Protein AF-0000000079574319 (afdb_homodimer)

Solvent-accessible surface area (backbone atoms only — not comparable to full-atom values): 7625 Å² total; per-residue (Å²): 137,53,72,27,54,51,52,46,50,54,44,52,72,71,69,41,51,69,70,55,44,20,63,74,59,55,40,57,63,65,56,54,50,29,25,51,69,57,80,36,84,73,52,68,37,56,50,52,40,51,51,47,52,51,51,52,50,53,51,52,51,51,52,57,55,64,70,98,135,54,71,29,53,51,52,46,51,56,43,52,74,71,71,41,52,70,69,53,46,20,64,73,60,54,39,57,63,63,57,54,50,28,25,51,70,57,81,36,83,71,53,67,38,58,51,52,40,50,52,49,53,51,51,53,50,52,51,53,52,51,52,56,55,64,70,98

InterPro domains:
  IPR001387 Cro/C1-type, helix-turn-helix domain [PF01381] (7-45)
  IPR001387 Cro/C1-type, helix-turn-helix domain [PS50943] (7-44)
  IPR001387 Cro/C1-type, helix-turn-helix domain [SM00530] (6-59)
  IPR001387 Cro/C1-type, helix-turn-helix domain [cd00093] (5-51)
  IPR010982 Lambda repressor-like, DNA-binding domain superfamily [G3DSA:1.10.260.40] (1-62)
  IPR010982 Lambda repressor-like, DNA-binding domain superfamily [SSF47413] (5-55)

Organism: NCBI:txid592978

Secondary structure (DSSP, 8-state):
--HHHHHHHHHHHTT--HHHHHHHHT--HHHHHHHHHTSSPPPHHHHHHHHHHHHHHHHHHHHHHHT-/--HHHHHHHHHHHTT--HHHHHHHHT--HHHHHHHHHTSSPPPHHHHHHHHHHHHHHHHHHHHHHHT-

pLDDT: mean 91.97, std 10.01, range [47.62, 98.06]

Sequence (136 aa):
MEMRDKIKELRENTGMNRKEFCEYFGIPYRTVTEWERGTRKMPDYVFRLLAYRIKMENFAEKEEVDEEMEMRDKIKELRENTGMNRKEFCEYFGIPYRTVTEWERGTRKMPDYVFRLLAYRIKMENFAEKEEVDEE

Structure (mmCIF, N/CA/C/O backbone):
data_AF-0000000079574319-model_v1
#
loop_
_entity.id
_entity.type
_entity.pdbx_description
1 polymer 'Helix-turn-helix domain-containing protein'
#
loop_
_atom_site.group_PDB
_atom_site.id
_atom_site.type_symbol
_atom_site.label_atom_id
_atom_site.label_alt_id
_atom_site.label_comp_id
_atom_site.label_asym_id
_atom_site.label_entity_id
_atom_site.label_seq_id
_atom_site.pdbx_PDB_ins_code
_atom_site.Cartn_x
_atom_site.Cartn_y
_atom_site.Cartn_z
_atom_site.occupancy
_atom_site.B_iso_or_equiv
_atom_site.auth_seq_id
_atom_site.auth_comp_id
_atom_site.auth_asym_id
_atom_site.auth_atom_id
_atom_site.pdbx_PDB_model_num
ATOM 1 N N . MET A 1 1 ? -0.435 0.559 21.844 1 75.62 1 MET A N 1
ATOM 2 C CA . MET A 1 1 ? -0.626 1.493 20.75 1 75.62 1 MET A CA 1
ATOM 3 C C . MET A 1 1 ? -1.541 0.896 19.688 1 75.62 1 MET A C 1
ATOM 5 O O . MET A 1 1 ? -1.408 -0.277 19.328 1 75.62 1 MET A O 1
ATOM 9 N N . GLU A 1 2 ? -2.703 1.671 19.312 1 90.56 2 GLU A N 1
ATOM 10 C CA . GLU A 1 2 ? -3.668 1.24 18.312 1 90.56 2 GLU A CA 1
ATOM 11 C C . GLU A 1 2 ? -3.213 1.625 16.906 1 90.56 2 GLU A C 1
ATOM 13 O O . GLU A 1 2 ? -2.268 2.4 16.75 1 90.56 2 GLU A O 1
ATOM 18 N N . MET A 1 3 ? -3.744 0.96 15.898 1 90.75 3 MET A N 1
ATOM 19 C CA . MET A 1 3 ? -3.396 1.229 14.508 1 90.75 3 MET A CA 1
ATOM 20 C C . MET A 1 3 ? -3.488 2.721 14.203 1 90.75 3 MET A C 1
ATOM 22 O O . MET A 1 3 ? -2.66 3.262 13.469 1 90.75 3 MET A O 1
ATOM 26 N N . ARG A 1 4 ? -4.461 3.326 14.781 1 92.44 4 ARG A N 1
ATOM 27 C CA . ARG A 1 4 ? -4.652 4.75 14.539 1 92.44 4 ARG A CA 1
ATOM 28 C C . ARG A 1 4 ? -3.447 5.559 15.016 1 92.44 4 ARG A C 1
ATOM 30 O O . ARG A 1 4 ? -3.08 6.559 14.391 1 92.44 4 ARG A O 1
ATOM 37 N N . ASP A 1 5 ? -2.795 5.086 16.094 1 94.56 5 ASP A N 1
ATOM 38 C CA . ASP A 1 5 ? -1.603 5.758 16.609 1 94.56 5 ASP A CA 1
ATOM 39 C C . ASP A 1 5 ? -0.396 5.492 15.711 1 94.56 5 ASP A C 1
ATOM 41 O O . ASP A 1 5 ? 0.439 6.375 15.508 1 94.56 5 ASP A O 1
ATOM 45 N N . LYS A 1 6 ? -0.375 4.371 15.18 1 94.56 6 LYS A N 1
ATOM 46 C CA . LYS A 1 6 ? 0.752 3.959 14.352 1 94.56 6 LYS A CA 1
ATOM 47 C C . LYS A 1 6 ? 0.812 4.773 13.062 1 94.56 6 LYS A C 1
ATOM 49 O O . LYS A 1 6 ? 1.891 5.188 12.633 1 94.56 6 LYS A O 1
ATOM 54 N N . ILE A 1 7 ? -0.346 4.98 12.492 1 95 7 ILE A N 1
ATOM 55 C CA . ILE A 1 7 ? -0.372 5.738 11.242 1 95 7 ILE A CA 1
ATOM 56 C C . ILE A 1 7 ? 0.025 7.188 11.508 1 95 7 ILE A C 1
ATOM 58 O O . ILE A 1 7 ? 0.723 7.805 10.695 1 95 7 ILE A O 1
ATOM 62 N N . LYS A 1 8 ? -0.476 7.699 12.57 1 95.31 8 LYS A N 1
ATOM 63 C CA . LYS A 1 8 ? -0.106 9.062 12.945 1 95.31 8 LYS A CA 1
ATOM 64 C C . LYS A 1 8 ? 1.402 9.188 13.133 1 95.31 8 LYS A C 1
ATOM 66 O O . LYS A 1 8 ? 2.021 10.125 12.641 1 95.31 8 LYS A O 1
ATOM 71 N N . GLU A 1 9 ? 1.903 8.258 13.82 1 95.69 9 GLU A N 1
ATOM 72 C CA . GLU A 1 9 ? 3.342 8.242 14.062 1 95.69 9 GLU A CA 1
ATOM 73 C C . GLU A 1 9 ? 4.121 8.133 12.75 1 95.69 9 GLU A C 1
ATOM 75 O O . GLU A 1 9 ? 5.133 8.812 12.57 1 95.69 9 GLU A O 1
ATOM 80 N N . LEU A 1 10 ? 3.654 7.328 11.898 1 94.62 10 LEU A N 1
ATOM 81 C CA . LEU A 1 10 ? 4.27 7.145 10.594 1 94.62 10 LEU A CA 1
ATOM 82 C C . LEU A 1 10 ? 4.289 8.453 9.812 1 94.62 10 LEU A C 1
ATOM 84 O O . LEU A 1 10 ? 5.309 8.812 9.211 1 94.62 10 LEU A O 1
ATOM 88 N N . ARG A 1 11 ? 3.135 9.055 9.789 1 95.88 11 ARG A N 1
ATOM 89 C CA . ARG A 1 11 ? 3.039 10.336 9.102 1 95.88 11 ARG A CA 1
ATOM 90 C C . ARG A 1 11 ? 3.973 11.367 9.727 1 95.88 11 ARG A C 1
ATOM 92 O O . ARG A 1 11 ? 4.695 12.07 9.016 1 95.88 11 ARG A O 1
ATOM 99 N N . GLU A 1 12 ? 4.008 11.398 11.055 1 95.19 12 GLU A N 1
ATOM 100 C CA . GLU A 1 12 ? 4.816 12.375 11.766 1 95.19 12 GLU A CA 1
ATOM 101 C C . GLU A 1 12 ? 6.305 12.141 11.531 1 95.19 12 GLU A C 1
ATOM 103 O O . GLU A 1 12 ? 7.09 13.094 11.484 1 95.19 12 GLU A O 1
ATOM 108 N N . ASN A 1 13 ? 6.668 10.938 11.336 1 92.81 13 ASN A N 1
ATOM 109 C CA . ASN A 1 13 ? 8.062 10.586 11.078 1 92.81 13 ASN A CA 1
ATOM 110 C C . ASN A 1 13 ? 8.547 11.156 9.75 1 92.81 13 ASN A C 1
ATOM 112 O O . ASN A 1 13 ? 9.75 11.289 9.531 1 92.81 13 ASN A O 1
ATOM 116 N N . THR A 1 14 ? 7.668 11.469 8.859 1 94.81 14 THR A N 1
ATOM 117 C CA . THR A 1 14 ? 8.031 12.031 7.562 1 94.81 14 THR A CA 1
ATOM 118 C C . THR A 1 14 ? 8.195 13.547 7.652 1 94.81 14 THR A C 1
ATOM 120 O O . THR A 1 14 ? 8.695 14.18 6.723 1 94.81 14 THR A O 1
ATOM 123 N N . GLY A 1 15 ? 7.641 14.094 8.734 1 95.44 15 GLY A N 1
ATOM 124 C CA . GLY A 1 15 ? 7.676 15.531 8.906 1 95.44 15 GLY A CA 1
ATOM 125 C C . GLY A 1 15 ? 6.59 16.25 8.133 1 95.44 15 GLY A C 1
ATOM 126 O O . GLY A 1 15 ? 6.562 17.484 8.094 1 95.44 15 GLY A O 1
ATOM 127 N N . MET A 1 16 ? 5.715 15.617 7.605 1 95.69 16 MET A N 1
ATOM 128 C CA . MET A 1 16 ? 4.648 16.188 6.785 1 95.69 16 MET A CA 1
ATOM 129 C C . MET A 1 16 ? 3.363 16.328 7.594 1 95.69 16 MET A C 1
ATOM 131 O O . MET A 1 16 ? 3.092 15.531 8.492 1 95.69 16 MET A O 1
ATOM 135 N N . ASN A 1 17 ? 2.643 17.359 7.262 1 97.06 17 ASN A N 1
ATOM 136 C CA . ASN A 1 17 ? 1.284 17.422 7.793 1 97.06 17 ASN A CA 1
ATOM 137 C C . ASN A 1 17 ? 0.341 16.5 7.016 1 97.06 17 ASN A C 1
ATOM 139 O O . ASN A 1 17 ? 0.76 15.828 6.07 1 97.06 17 ASN A O 1
ATOM 143 N N . ARG A 1 18 ? -0.872 16.391 7.473 1 97.44 18 ARG A N 1
ATOM 144 C CA . ARG A 1 18 ? -1.807 15.461 6.852 1 97.44 18 ARG A CA 1
ATOM 145 C C . ARG A 1 18 ? -1.982 15.773 5.367 1 97.44 18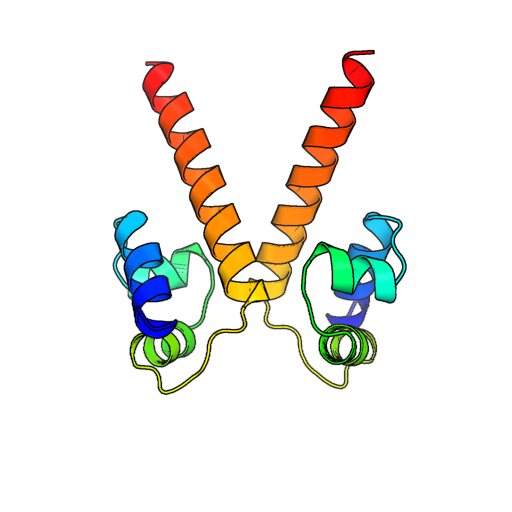 ARG A C 1
ATOM 147 O O . ARG A 1 18 ? -1.938 14.867 4.531 1 97.44 18 ARG A O 1
ATOM 154 N N . LYS A 1 19 ? -2.178 17.062 5.113 1 98 19 LYS A N 1
ATOM 155 C CA . LYS A 1 19 ? -2.377 17.484 3.73 1 98 19 LYS A CA 1
ATOM 156 C C . LYS A 1 19 ? -1.175 17.125 2.865 1 98 19 LYS A C 1
ATOM 158 O O . LYS A 1 19 ? -1.331 16.547 1.786 1 98 19 LYS A O 1
ATOM 163 N N . GLU A 1 20 ?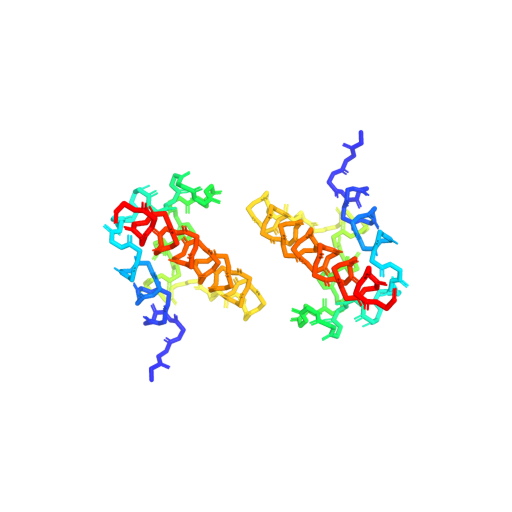 0 17.406 3.334 1 97.81 20 GLU A N 1
ATOM 164 C CA . GLU A 1 20 ? 1.239 17.125 2.619 1 97.81 20 GLU A CA 1
ATOM 165 C C . GLU A 1 20 ? 1.434 15.617 2.445 1 97.81 20 GLU A C 1
ATOM 167 O O . GLU A 1 20 ? 1.834 15.156 1.374 1 97.81 20 GLU A O 1
ATOM 172 N N . PHE A 1 21 ? 1.147 14.914 3.488 1 97.94 21 PHE A N 1
ATOM 173 C CA . PHE A 1 21 ? 1.273 13.461 3.498 1 97.94 21 PHE A CA 1
ATOM 174 C C . PHE A 1 21 ? 0.362 12.828 2.451 1 97.94 21 PHE A C 1
ATOM 176 O O . PHE A 1 21 ? 0.799 11.984 1.667 1 97.94 21 PHE A O 1
ATOM 183 N N . CYS A 1 22 ? -0.89 13.234 2.396 1 98 22 CYS A N 1
ATOM 184 C CA . CYS A 1 22 ? -1.89 12.742 1.458 1 98 22 CYS A CA 1
ATOM 185 C C . CYS A 1 22 ? -1.471 13.016 0.019 1 98 22 CYS A C 1
ATOM 187 O O . CYS A 1 22 ? -1.563 12.141 -0.841 1 98 22 CYS A O 1
ATOM 189 N N . GLU A 1 23 ? -0.942 14.266 -0.158 1 97.56 23 GLU A N 1
ATOM 190 C CA . GLU A 1 23 ? -0.511 14.664 -1.495 1 97.56 23 GLU A CA 1
ATOM 191 C C . GLU A 1 23 ? 0.713 13.867 -1.939 1 97.56 23 GLU A C 1
ATOM 193 O O . GLU A 1 23 ? 0.783 13.414 -3.082 1 97.56 23 GLU A O 1
ATOM 198 N N . TYR A 1 24 ? 1.58 13.625 -1.114 1 95.75 24 TYR A N 1
ATOM 199 C CA . TYR A 1 24 ? 2.84 12.953 -1.426 1 95.75 24 TYR A CA 1
ATOM 200 C C . TYR A 1 24 ? 2.607 11.492 -1.779 1 95.75 24 TYR A C 1
ATOM 202 O O . TYR A 1 24 ? 3.178 10.984 -2.746 1 95.75 24 TYR A O 1
ATOM 210 N N . PHE A 1 25 ? 1.704 10.852 -1.039 1 96.69 25 PHE A N 1
ATOM 211 C CA . PHE A 1 25 ? 1.502 9.422 -1.211 1 96.69 25 PHE A CA 1
ATOM 212 C C . PHE A 1 25 ? 0.277 9.148 -2.076 1 96.69 25 PHE A C 1
ATOM 214 O O . PHE A 1 25 ? -0 7.996 -2.42 1 96.69 25 PHE A O 1
ATOM 221 N N . GLY A 1 26 ? -0.406 10.258 -2.389 1 97.38 26 GLY A N 1
ATOM 222 C CA . GLY A 1 26 ? -1.592 10.102 -3.217 1 97.38 26 GLY A CA 1
ATOM 223 C C . GLY A 1 26 ? -2.74 9.422 -2.496 1 97.38 26 GLY A C 1
ATOM 224 O O . GLY A 1 26 ? -3.504 8.672 -3.105 1 97.38 26 GLY A O 1
ATOM 225 N N . ILE A 1 27 ? -2.859 9.594 -1.25 1 97.88 27 ILE A N 1
ATOM 226 C CA . ILE A 1 27 ? -3.928 9.031 -0.432 1 97.88 27 ILE A CA 1
ATOM 227 C C . ILE A 1 27 ? -4.992 10.094 -0.174 1 97.88 27 ILE A C 1
ATOM 229 O O . ILE A 1 27 ? -4.672 11.234 0.156 1 97.88 27 ILE A O 1
ATOM 233 N N . PRO A 1 28 ? -6.23 9.695 -0.357 1 98 28 PRO A N 1
ATOM 234 C CA . PRO A 1 28 ? -7.277 10.688 -0.083 1 98 28 PRO A CA 1
ATOM 235 C C . PRO A 1 28 ? -7.219 11.227 1.345 1 98 28 PRO A C 1
ATOM 237 O O . PRO A 1 28 ? -6.992 10.461 2.287 1 98 28 PRO A O 1
ATOM 240 N N . TYR A 1 29 ? -7.457 12.531 1.44 1 98.06 29 TYR A N 1
ATOM 241 C CA . TYR A 1 29 ? -7.41 13.211 2.73 1 98.06 29 TYR A CA 1
ATOM 242 C C . TYR A 1 29 ? -8.336 12.539 3.736 1 98.06 29 TYR A C 1
ATOM 244 O O . TYR A 1 29 ? -7.949 12.312 4.887 1 98.06 29 TYR A O 1
ATOM 252 N N . ARG A 1 30 ? -9.477 12.164 3.295 1 98 30 ARG A N 1
ATOM 253 C CA . ARG A 1 30 ? -10.469 11.531 4.16 1 98 30 ARG A CA 1
ATOM 254 C C . ARG A 1 30 ? -9.977 10.18 4.668 1 98 30 ARG A C 1
ATOM 256 O O . ARG A 1 30 ? -10.203 9.828 5.828 1 98 30 AR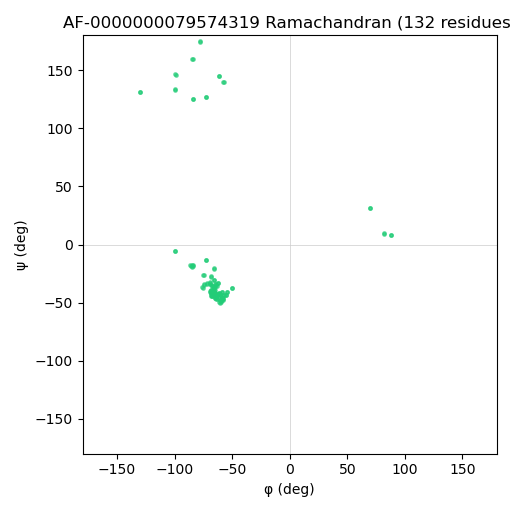G A O 1
ATOM 263 N N . THR A 1 31 ? -9.289 9.492 3.848 1 97.88 31 THR A N 1
ATOM 264 C CA . THR A 1 31 ? -8.789 8.172 4.199 1 97.88 31 THR A CA 1
ATOM 265 C C . THR A 1 31 ? -7.781 8.258 5.34 1 97.88 31 THR A C 1
ATOM 267 O O . THR A 1 31 ? -7.914 7.566 6.352 1 97.88 31 THR A O 1
ATOM 270 N N . VAL A 1 32 ? -6.879 9.188 5.227 1 97.81 32 VAL A N 1
ATOM 271 C CA . VAL A 1 32 ? -5.859 9.367 6.258 1 97.81 32 VAL A CA 1
ATOM 272 C C . VAL A 1 32 ? -6.508 9.883 7.539 1 97.81 32 VAL A C 1
ATOM 274 O O . VAL A 1 32 ? -6.215 9.391 8.633 1 97.81 32 VAL A O 1
ATOM 277 N N . THR A 1 33 ? -7.379 10.82 7.344 1 97.69 33 THR A N 1
ATOM 278 C CA . THR A 1 33 ? -8.078 11.398 8.484 1 97.69 33 THR A CA 1
ATOM 279 C C . THR A 1 33 ? -8.844 10.32 9.25 1 97.69 33 THR A C 1
ATOM 281 O O . THR A 1 33 ? -8.75 10.234 10.477 1 97.69 33 THR A O 1
ATOM 284 N N . GLU A 1 34 ? -9.547 9.477 8.531 1 97.94 34 GLU A N 1
ATOM 285 C CA . GLU A 1 34 ? -10.344 8.422 9.148 1 97.94 34 GLU A CA 1
ATOM 286 C C . GLU A 1 34 ? -9.461 7.359 9.789 1 97.94 34 GLU A C 1
ATOM 288 O O . GLU A 1 34 ? -9.812 6.797 10.828 1 97.94 34 GLU A O 1
ATOM 293 N N . TRP A 1 35 ? -8.32 7.113 9.164 1 97.5 35 TRP A N 1
ATOM 294 C CA . TRP A 1 35 ? -7.359 6.195 9.766 1 97.5 35 TRP A CA 1
ATOM 295 C C . TRP A 1 35 ? -6.859 6.73 11.102 1 97.5 35 TRP A C 1
ATOM 297 O O . TRP A 1 35 ? -6.875 6.02 12.109 1 97.5 35 TRP A O 1
ATOM 307 N N . GLU A 1 36 ? -6.547 8.008 11.141 1 97.12 36 GLU A N 1
ATOM 308 C CA . GLU A 1 36 ? -5.961 8.625 12.328 1 97.12 36 GLU A CA 1
ATOM 309 C C . GLU A 1 36 ? -7.004 8.805 13.422 1 97.12 36 GLU A C 1
ATOM 311 O O . GLU A 1 36 ? -6.668 8.82 14.609 1 97.12 36 GLU A O 1
ATOM 316 N N . ARG A 1 37 ? -8.227 8.914 13.016 1 95.81 37 ARG A N 1
ATOM 317 C CA . ARG A 1 37 ? -9.312 9.086 13.969 1 95.81 37 ARG A CA 1
ATOM 318 C C . ARG A 1 37 ? -9.805 7.742 14.5 1 95.81 37 ARG A C 1
ATOM 320 O O . ARG A 1 37 ? -10.508 7.68 15.508 1 95.81 37 ARG A O 1
ATOM 327 N N . GLY A 1 38 ? -9.484 6.754 13.789 1 95.75 38 GLY A N 1
ATOM 328 C CA . GLY A 1 38 ? -9.906 5.422 14.195 1 95.75 38 GLY A CA 1
ATOM 329 C C . GLY A 1 38 ? -11.273 5.047 13.672 1 95.75 38 GLY A C 1
ATOM 330 O O . GLY A 1 38 ? -11.828 4.012 14.047 1 95.75 38 GLY A O 1
ATOM 331 N N . THR A 1 39 ? -11.883 5.82 12.805 1 96.31 39 THR A N 1
ATOM 332 C CA . THR A 1 39 ? -13.211 5.559 12.266 1 96.31 39 THR A CA 1
ATOM 333 C C . THR A 1 39 ? -13.133 4.602 11.078 1 96.31 39 THR A C 1
ATOM 335 O O . THR A 1 39 ? -14.141 4.031 10.664 1 96.31 39 THR A O 1
ATOM 338 N N . ARG A 1 40 ? -11.953 4.434 10.477 1 95.56 40 ARG A N 1
ATOM 339 C CA . ARG A 1 40 ? -11.633 3.447 9.453 1 95.56 40 ARG A CA 1
ATOM 340 C C . ARG A 1 40 ? -10.352 2.689 9.805 1 95.56 40 ARG A C 1
ATOM 342 O O . ARG A 1 40 ? -9.344 3.299 10.172 1 95.56 40 ARG A O 1
ATOM 349 N N . LYS A 1 41 ? -10.477 1.411 9.711 1 94.5 41 LYS A N 1
ATOM 350 C CA . LYS A 1 41 ? -9.289 0.623 10.031 1 94.5 41 LYS A CA 1
ATOM 351 C C . LYS A 1 41 ? -8.359 0.517 8.828 1 94.5 41 LYS A C 1
ATOM 353 O O . LYS A 1 41 ? -8.789 0.172 7.727 1 94.5 41 LYS A O 1
ATOM 358 N N . MET A 1 42 ? -7.184 0.894 9.047 1 95.56 42 MET A N 1
ATOM 359 C CA . MET A 1 42 ? -6.176 0.682 8.016 1 95.56 42 MET A CA 1
ATOM 360 C C . MET A 1 42 ? -5.797 -0.792 7.918 1 95.56 42 MET A C 1
ATOM 362 O O . MET A 1 42 ? -5.461 -1.419 8.922 1 95.56 42 MET A O 1
ATOM 366 N N . PRO A 1 43 ? -5.883 -1.312 6.746 1 95.62 43 PRO A N 1
ATOM 367 C CA . PRO A 1 43 ? -5.434 -2.699 6.613 1 95.62 43 PRO A CA 1
ATOM 368 C C . PRO A 1 43 ? -3.957 -2.879 6.953 1 95.62 43 PRO A C 1
ATOM 370 O O . PRO A 1 43 ? -3.135 -2.018 6.625 1 95.62 43 PRO A O 1
ATOM 373 N N . ASP A 1 44 ? -3.648 -3.992 7.527 1 95.62 44 ASP A N 1
ATOM 374 C CA . ASP A 1 44 ? -2.281 -4.262 7.965 1 95.62 44 ASP A CA 1
ATOM 375 C C . ASP A 1 44 ? -1.307 -4.195 6.789 1 95.62 44 ASP A C 1
ATOM 377 O O . ASP A 1 44 ? -0.193 -3.684 6.93 1 95.62 44 ASP A O 1
ATOM 381 N N . TYR A 1 45 ? -1.716 -4.734 5.672 1 97 45 TYR A N 1
ATOM 382 C CA . TYR A 1 45 ? -0.811 -4.766 4.527 1 97 45 TYR A CA 1
ATOM 383 C C . TYR A 1 45 ? -0.545 -3.357 4.008 1 97 45 TYR A C 1
ATOM 385 O O . TYR A 1 45 ? 0.554 -3.062 3.531 1 97 45 TYR A O 1
ATOM 393 N N . VAL A 1 46 ? -1.566 -2.482 4.062 1 97.19 46 VAL A N 1
ATOM 394 C CA . VAL A 1 46 ? -1.375 -1.098 3.643 1 97.19 46 VAL A CA 1
ATOM 395 C C . VAL A 1 46 ? -0.378 -0.41 4.574 1 97.19 46 VAL A C 1
ATOM 397 O O . VAL A 1 46 ? 0.507 0.317 4.117 1 97.19 46 VAL A O 1
ATOM 400 N N . PHE A 1 47 ? -0.519 -0.683 5.824 1 97.12 47 PHE A N 1
ATOM 401 C CA . PHE A 1 47 ? 0.411 -0.147 6.812 1 97.12 47 PHE A CA 1
ATOM 402 C C . PHE A 1 47 ? 1.839 -0.579 6.5 1 97.12 47 PHE A C 1
ATOM 404 O O . PHE A 1 47 ? 2.756 0.245 6.5 1 97.12 47 PHE A O 1
ATOM 411 N N . ARG A 1 48 ? 2.008 -1.784 6.223 1 96.56 48 ARG A N 1
ATOM 412 C CA . ARG A 1 48 ? 3.338 -2.32 5.953 1 96.56 48 ARG A CA 1
ATOM 413 C C . ARG A 1 48 ? 3.928 -1.712 4.684 1 96.56 48 ARG A C 1
ATOM 415 O O . ARG A 1 48 ? 5.117 -1.394 4.637 1 96.56 48 ARG A O 1
ATOM 422 N N . LEU A 1 49 ? 3.074 -1.604 3.689 1 97.19 49 LEU A N 1
ATOM 423 C CA . LEU A 1 49 ? 3.531 -1.032 2.428 1 97.19 49 LEU A CA 1
ATOM 424 C C . LEU A 1 49 ? 3.955 0.421 2.611 1 97.19 49 LEU A C 1
ATOM 426 O O . LEU A 1 49 ? 4.996 0.837 2.096 1 97.19 49 LEU A O 1
ATOM 430 N N . LEU A 1 50 ? 3.133 1.147 3.312 1 96.94 50 LEU A N 1
ATOM 431 C CA . LEU A 1 50 ? 3.416 2.555 3.566 1 96.94 50 LEU A CA 1
ATOM 432 C C . LEU A 1 50 ? 4.688 2.713 4.395 1 96.94 50 LEU A C 1
ATOM 434 O O . LEU A 1 50 ? 5.531 3.557 4.086 1 96.94 50 LEU A O 1
ATOM 438 N N . ALA A 1 51 ? 4.785 1.945 5.445 1 96.56 51 ALA A N 1
ATOM 439 C CA . ALA A 1 51 ? 5.961 1.979 6.312 1 96.56 51 ALA A CA 1
ATOM 440 C C . ALA A 1 51 ? 7.234 1.696 5.52 1 96.56 51 ALA A C 1
ATOM 442 O O . ALA A 1 51 ? 8.25 2.363 5.711 1 96.56 51 ALA A O 1
ATOM 443 N N . TYR A 1 52 ? 7.188 0.747 4.684 1 96.06 52 TYR A N 1
ATOM 444 C CA . TYR A 1 52 ? 8.328 0.4 3.84 1 96.06 52 TYR A CA 1
ATOM 445 C C . TYR A 1 52 ? 8.719 1.571 2.945 1 96.06 52 TYR A C 1
ATOM 447 O O . TYR A 1 52 ? 9.898 1.905 2.832 1 96.06 52 TYR A O 1
ATOM 455 N N . ARG A 1 53 ? 7.703 2.092 2.289 1 95.81 53 ARG A N 1
ATOM 456 C CA . ARG A 1 53 ? 7.934 3.217 1.39 1 95.81 53 ARG A CA 1
ATOM 457 C C . ARG A 1 53 ? 8.625 4.367 2.117 1 95.81 53 ARG A C 1
ATOM 459 O O . ARG A 1 53 ? 9.57 4.961 1.596 1 95.81 53 ARG A O 1
ATOM 466 N N . ILE A 1 54 ? 8.164 4.637 3.289 1 95.62 54 ILE A N 1
ATOM 467 C CA . ILE A 1 54 ? 8.703 5.734 4.086 1 95.62 54 ILE A CA 1
ATOM 468 C C . ILE A 1 54 ? 10.133 5.418 4.516 1 95.62 54 ILE A C 1
ATOM 470 O O . ILE A 1 54 ? 11.008 6.285 4.469 1 95.62 54 ILE A O 1
ATOM 474 N N . LYS A 1 55 ? 10.336 4.207 4.883 1 94.38 55 LYS A N 1
ATOM 475 C CA . LYS A 1 55 ? 11.672 3.773 5.277 1 94.38 55 LYS A CA 1
ATOM 476 C C . LYS A 1 55 ? 12.656 3.924 4.125 1 94.38 55 LYS A C 1
ATOM 478 O O . LYS A 1 55 ? 13.781 4.395 4.316 1 94.38 55 LYS A O 1
ATOM 483 N N . MET A 1 56 ? 12.242 3.555 2.949 1 92.75 56 MET A N 1
ATOM 484 C CA . MET A 1 56 ? 13.094 3.629 1.767 1 92.75 56 MET A CA 1
ATOM 485 C C . MET A 1 56 ? 13.406 5.078 1.414 1 92.75 56 MET A C 1
ATOM 487 O O . MET A 1 56 ? 14.523 5.395 1.001 1 92.75 56 MET A O 1
ATOM 491 N N . GLU A 1 57 ? 12.438 5.91 1.572 1 89.56 57 GLU A N 1
ATOM 492 C CA . GLU A 1 57 ? 12.633 7.332 1.292 1 89.56 57 GLU A CA 1
ATOM 493 C C . GLU A 1 57 ? 13.625 7.953 2.268 1 89.56 57 GLU A C 1
ATOM 495 O O . GLU A 1 57 ? 14.461 8.773 1.876 1 89.56 57 GLU A O 1
ATOM 500 N N . ASN A 1 58 ? 13.492 7.559 3.504 1 89.31 58 ASN A N 1
ATOM 501 C CA . ASN A 1 58 ? 14.406 8.07 4.516 1 89.31 58 ASN A CA 1
ATOM 502 C C . ASN A 1 58 ? 15.836 7.602 4.262 1 89.31 58 ASN A C 1
ATOM 504 O O . ASN A 1 58 ? 16.797 8.344 4.512 1 89.31 58 ASN A O 1
ATOM 508 N N . PHE A 1 59 ? 15.969 6.492 3.785 1 86.06 59 PHE A N 1
ATOM 509 C CA . PHE A 1 59 ? 17.281 5.934 3.467 1 86.06 59 PHE A CA 1
ATOM 510 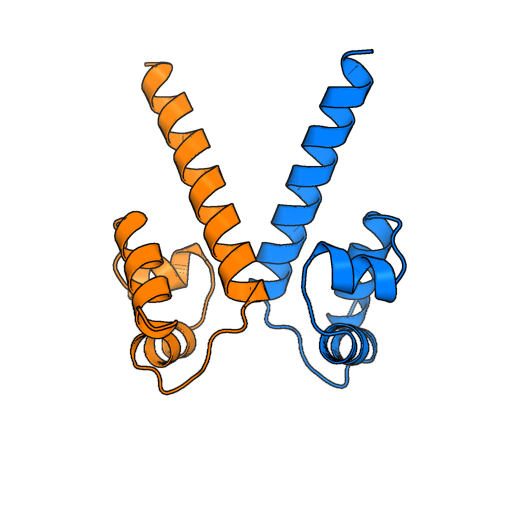C C . PHE A 1 59 ? 17.922 6.691 2.312 1 86.06 59 PHE A C 1
ATOM 512 O O . PHE A 1 59 ? 19.125 6.988 2.352 1 86.06 59 PHE A O 1
ATOM 519 N N . ALA A 1 60 ? 17.141 6.934 1.365 1 83.62 60 ALA A N 1
ATOM 520 C CA . ALA A 1 60 ? 17.641 7.621 0.175 1 83.62 60 ALA A CA 1
ATOM 521 C C . ALA A 1 60 ? 18.062 9.055 0.502 1 83.62 60 ALA A C 1
ATOM 523 O O . ALA A 1 60 ? 19.047 9.555 -0.04 1 83.62 60 ALA A O 1
ATOM 524 N N . GLU A 1 61 ? 17.234 9.672 1.321 1 79.06 61 GLU A N 1
ATOM 525 C CA . GLU A 1 61 ? 17.531 11.047 1.714 1 79.06 61 GLU A CA 1
ATOM 526 C C . GLU A 1 61 ? 18.812 11.133 2.543 1 79.06 61 GLU A C 1
ATOM 528 O O . GLU A 1 61 ? 19.594 12.07 2.389 1 79.06 61 GLU A O 1
ATOM 533 N N . LYS A 1 62 ? 19 10.164 3.422 1 81.75 62 LYS A N 1
ATOM 534 C CA . LYS A 1 62 ? 20.219 10.141 4.23 1 81.75 62 LYS A CA 1
ATOM 535 C C . LYS A 1 62 ? 21.453 9.945 3.354 1 81.75 62 LYS A C 1
ATOM 537 O O . LYS A 1 62 ? 22.516 10.492 3.645 1 81.75 62 LYS A O 1
ATOM 542 N N . GLU A 1 63 ? 21.312 9.188 2.336 1 72.81 63 GLU A N 1
ATOM 543 C CA . GLU A 1 63 ? 22.438 8.953 1.431 1 72.81 63 GLU A CA 1
ATOM 544 C C . GLU A 1 63 ? 22.797 10.211 0.645 1 72.81 63 GLU A C 1
ATOM 546 O O . GLU A 1 63 ? 23.969 10.461 0.356 1 72.81 63 GLU A O 1
ATOM 551 N N . GLU A 1 64 ? 21.75 10.93 0.399 1 71.69 64 GLU A N 1
ATOM 552 C CA . GLU A 1 64 ? 21.984 12.172 -0.332 1 71.69 64 GLU A CA 1
ATOM 553 C C . GLU A 1 64 ? 22.688 13.203 0.542 1 71.69 64 GLU A C 1
ATOM 555 O O . GLU A 1 64 ? 23.469 14.008 0.045 1 71.69 64 GLU A O 1
ATOM 560 N N . VAL A 1 65 ? 22.391 13.172 1.734 1 67.62 65 VAL A N 1
ATOM 561 C CA . VAL A 1 65 ? 23 14.141 2.645 1 67.62 65 VAL A CA 1
ATOM 562 C C . VAL A 1 65 ? 24.453 13.734 2.93 1 67.62 65 VAL A C 1
ATOM 564 O O . VAL A 1 65 ? 25.297 14.586 3.221 1 67.62 65 VAL A O 1
ATOM 567 N N . ASP A 1 66 ? 24.625 12.422 3.033 1 67.44 66 ASP A N 1
ATOM 568 C CA . ASP A 1 66 ? 26 11.984 3.318 1 67.44 66 ASP A CA 1
ATOM 569 C C . ASP A 1 66 ? 26.922 12.25 2.133 1 67.44 66 ASP A C 1
ATOM 571 O O . ASP A 1 66 ? 28.141 12.336 2.295 1 67.44 66 ASP A O 1
ATOM 575 N N . GLU A 1 67 ? 26.359 12.258 1.046 1 56.91 67 GLU A N 1
ATOM 576 C CA . GLU A 1 67 ? 27.234 12.57 -0.074 1 56.91 67 GLU A CA 1
ATOM 577 C C . GLU A 1 67 ? 27.625 14.047 -0.079 1 56.91 67 GLU A C 1
ATOM 579 O O . GLU A 1 67 ? 28.453 14.477 -0.879 1 56.91 67 GLU A O 1
ATOM 584 N N . GLU A 1 68 ? 27 14.906 0.659 1 47.62 68 GLU A N 1
ATOM 585 C CA . GLU A 1 68 ? 27.609 16.234 0.732 1 47.62 68 GLU A CA 1
ATOM 586 C C . GLU A 1 68 ? 28.719 16.281 1.774 1 47.62 68 GLU A C 1
ATOM 588 O O . GLU A 1 68 ? 28.656 15.586 2.793 1 47.62 68 GLU A O 1
ATOM 593 N N . MET B 1 1 ? -6.324 -0.915 -20.594 1 75.81 1 MET B N 1
ATOM 594 C CA . MET B 1 1 ? -6.117 -1.86 -19.5 1 75.81 1 MET B CA 1
ATOM 595 C C . MET B 1 1 ? -6.758 -1.349 -18.203 1 75.81 1 MET B C 1
ATOM 597 O O . MET B 1 1 ? -6.648 -0.166 -17.891 1 75.81 1 MET B O 1
ATOM 601 N N . GLU B 1 2 ? -7.699 -2.223 -17.562 1 90.62 2 GLU B N 1
ATOM 602 C CA . GLU B 1 2 ? -8.391 -1.877 -16.328 1 90.62 2 GLU B CA 1
ATOM 603 C C . GLU B 1 2 ? -7.535 -2.201 -15.109 1 90.62 2 GLU B C 1
ATOM 605 O O . GLU B 1 2 ? -6.516 -2.885 -15.227 1 90.62 2 GLU B O 1
ATOM 610 N N . MET B 1 3 ? -7.836 -1.585 -13.984 1 90.56 3 MET B N 1
ATOM 611 C CA . MET B 1 3 ? -7.098 -1.805 -12.742 1 90.56 3 MET B CA 1
ATOM 612 C C . MET B 1 3 ? -6.965 -3.295 -12.445 1 90.56 3 MET B C 1
ATOM 614 O O . MET B 1 3 ? -5.922 -3.748 -11.977 1 90.56 3 MET B O 1
ATOM 618 N N . ARG B 1 4 ? -8 -3.992 -12.75 1 92.31 4 ARG B N 1
ATOM 619 C CA . ARG B 1 4 ? -7.988 -5.426 -12.484 1 92.31 4 ARG B CA 1
ATOM 620 C C . ARG B 1 4 ? -6.891 -6.125 -13.273 1 92.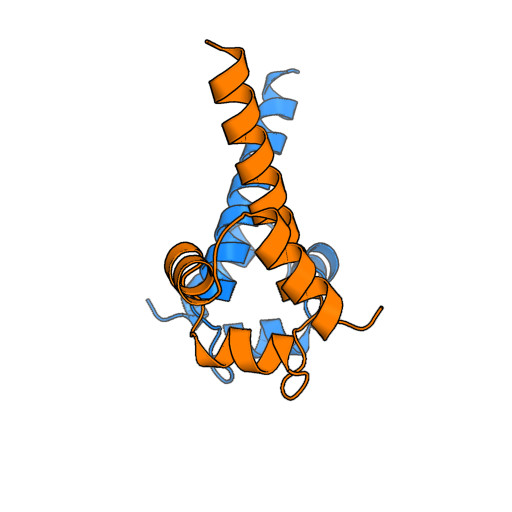31 4 ARG B C 1
ATOM 622 O O . ARG B 1 4 ? -6.277 -7.078 -12.789 1 92.31 4 ARG B O 1
ATOM 629 N N . ASP B 1 5 ? -6.602 -5.617 -14.484 1 94.5 5 ASP B N 1
ATOM 630 C CA . ASP B 1 5 ? -5.543 -6.18 -15.312 1 94.5 5 ASP B CA 1
ATOM 631 C C . ASP B 1 5 ? -4.164 -5.797 -14.773 1 94.5 5 ASP B C 1
ATOM 633 O O . ASP B 1 5 ? -3.229 -6.598 -14.82 1 94.5 5 ASP B O 1
ATOM 637 N N . LYS B 1 6 ? -4.105 -4.672 -14.266 1 94.5 6 LYS B N 1
ATOM 638 C CA . LYS B 1 6 ? -2.836 -4.148 -13.766 1 94.5 6 LYS B CA 1
ATOM 639 C C . LYS B 1 6 ? -2.352 -4.938 -12.555 1 94.5 6 LYS B C 1
ATOM 641 O O . LYS B 1 6 ? -1.162 -5.242 -12.445 1 94.5 6 LYS B O 1
ATOM 646 N N . ILE B 1 7 ? -3.297 -5.254 -11.703 1 94.94 7 ILE B N 1
ATOM 647 C CA . ILE B 1 7 ? -2.91 -5.992 -10.508 1 94.94 7 ILE B CA 1
ATOM 648 C C . ILE B 1 7 ? -2.465 -7.398 -10.891 1 94.94 7 ILE B C 1
ATOM 650 O O . ILE B 1 7 ? -1.519 -7.938 -10.312 1 94.94 7 ILE B O 1
ATOM 654 N N . LYS B 1 8 ? -3.18 -7.965 -11.766 1 95.25 8 LYS B N 1
ATOM 655 C CA . LYS B 1 8 ? -2.801 -9.289 -12.242 1 95.25 8 LYS B CA 1
ATOM 656 C C . LYS B 1 8 ? -1.398 -9.273 -12.844 1 95.25 8 LYS B C 1
ATOM 658 O O . LYS B 1 8 ? -0.581 -10.148 -12.547 1 95.25 8 LYS B O 1
ATOM 663 N N . GLU B 1 9 ? -1.188 -8.312 -13.633 1 95.56 9 GLU B N 1
ATOM 664 C CA . GLU B 1 9 ? 0.122 -8.164 -14.258 1 95.56 9 GLU B CA 1
ATOM 665 C C . GLU B 1 9 ? 1.214 -7.969 -13.211 1 95.56 9 GLU B C 1
ATOM 667 O O . GLU B 1 9 ? 2.297 -8.547 -13.32 1 95.56 9 GLU B O 1
ATOM 672 N N . LEU B 1 10 ? 0.922 -7.191 -12.25 1 94.62 10 LEU B N 1
ATOM 673 C CA . LEU B 1 10 ? 1.85 -6.934 -11.156 1 94.62 10 LEU B CA 1
ATOM 674 C C . LEU B 1 10 ? 2.207 -8.227 -10.43 1 94.62 10 LEU B C 1
ATOM 676 O O . LEU B 1 10 ? 3.377 -8.477 -10.133 1 94.62 10 LEU B O 1
ATOM 680 N N . ARG B 1 11 ? 1.166 -8.945 -10.117 1 95.88 11 ARG B N 1
ATOM 681 C CA . ARG B 1 11 ? 1.385 -10.219 -9.438 1 95.88 11 ARG B CA 1
ATOM 682 C C . ARG B 1 11 ? 2.203 -11.164 -10.312 1 95.88 11 ARG B C 1
ATOM 684 O O . ARG B 1 11 ? 3.154 -11.789 -9.836 1 95.88 11 ARG B O 1
ATOM 691 N N . GLU B 1 12 ? 1.876 -11.211 -11.586 1 95.19 12 GLU B N 1
ATOM 692 C CA . GLU B 1 12 ? 2.547 -12.125 -12.508 1 95.19 12 GLU B CA 1
ATOM 693 C C . GLU B 1 12 ? 4.016 -11.75 -12.688 1 95.19 12 GLU B C 1
ATOM 695 O O . GLU B 1 12 ? 4.867 -12.625 -12.867 1 95.19 12 GLU B O 1
ATOM 700 N N . ASN B 1 13 ? 4.312 -10.516 -12.586 1 92.81 13 ASN B N 1
ATOM 701 C CA . ASN B 1 13 ? 5.684 -10.031 -12.719 1 92.81 13 ASN B CA 1
ATOM 702 C C . ASN B 1 13 ? 6.562 -10.531 -11.578 1 92.81 13 ASN B C 1
ATOM 704 O O . ASN B 1 13 ? 7.789 -10.547 -11.695 1 92.81 13 ASN B O 1
ATOM 708 N N . THR B 1 14 ? 5.988 -10.93 -10.492 1 94.81 14 THR B N 1
ATOM 709 C CA . THR B 1 14 ? 6.746 -11.438 -9.352 1 94.81 14 THR B CA 1
ATOM 710 C C . THR B 1 14 ? 7.016 -12.93 -9.508 1 94.81 14 THR B C 1
ATOM 712 O O . THR B 1 14 ? 7.812 -13.5 -8.758 1 94.81 14 THR B O 1
ATOM 715 N N . GLY B 1 15 ? 6.238 -13.539 -10.398 1 95.44 15 GLY B N 1
ATOM 716 C CA . GLY B 1 15 ? 6.359 -14.977 -10.602 1 95.44 15 GLY B CA 1
ATOM 717 C C . GLY B 1 15 ? 5.602 -15.789 -9.562 1 95.44 15 GLY B C 1
ATOM 718 O O . GLY B 1 15 ? 5.707 -17.016 -9.531 1 95.44 15 GLY B O 1
ATOM 719 N N . MET B 1 16 ? 4.855 -15.219 -8.805 1 95.75 16 MET B N 1
ATOM 720 C CA . MET B 1 16 ? 4.109 -15.867 -7.727 1 95.75 16 MET B CA 1
ATOM 721 C C . MET B 1 16 ? 2.674 -16.141 -8.156 1 95.75 16 MET B C 1
ATOM 723 O O . MET B 1 16 ? 2.092 -15.383 -8.93 1 95.75 16 MET B O 1
ATOM 727 N N . ASN B 1 17 ? 2.174 -17.234 -7.648 1 97.06 17 ASN B N 1
ATOM 728 C CA . ASN B 1 17 ? 0.734 -17.422 -7.785 1 97.06 17 ASN B CA 1
ATOM 729 C C . ASN B 1 17 ? -0.039 -16.578 -6.77 1 97.06 17 ASN B C 1
ATOM 731 O O . ASN B 1 17 ? 0.559 -15.859 -5.977 1 97.06 17 ASN B O 1
ATOM 735 N N . ARG B 1 18 ? -1.33 -16.609 -6.879 1 97.44 18 ARG B N 1
ATOM 736 C CA . ARG B 1 18 ? -2.143 -15.758 -6.016 1 97.44 18 ARG B CA 1
ATOM 737 C C . ARG B 1 18 ? -1.874 -16.062 -4.543 1 97.44 18 ARG B C 1
ATOM 739 O O . ARG B 1 18 ? -1.684 -15.141 -3.742 1 97.44 18 ARG B O 1
ATOM 746 N N . LYS B 1 19 ? -1.891 -17.344 -4.254 1 98 19 LYS B N 1
ATOM 747 C CA . LYS B 1 19 ? -1.665 -17.766 -2.875 1 98 19 LYS B CA 1
ATOM 748 C C . LYS B 1 19 ? -0.311 -17.281 -2.367 1 98 19 LYS B C 1
ATOM 750 O O . LYS B 1 19 ? -0.219 -16.703 -1.281 1 98 19 LYS B O 1
ATOM 755 N N . GLU B 1 20 ? 0.719 -17.469 -3.145 1 97.88 20 GLU B N 1
ATOM 756 C CA . GLU B 1 20 ? 2.072 -17.047 -2.795 1 97.88 20 GLU B CA 1
ATOM 757 C C . GLU B 1 20 ? 2.166 -15.539 -2.664 1 97.88 20 GLU B C 1
ATOM 759 O O . GLU B 1 20 ? 2.801 -15.023 -1.736 1 97.88 20 GLU B O 1
ATOM 764 N N . PHE B 1 21 ? 1.542 -14.875 -3.58 1 97.94 21 PHE B N 1
ATOM 765 C CA . PHE B 1 21 ? 1.525 -13.414 -3.607 1 97.94 21 PHE B CA 1
ATOM 766 C C . PHE B 1 21 ? 0.882 -12.859 -2.344 1 97.94 21 PHE B C 1
ATOM 768 O O . PHE B 1 21 ? 1.438 -11.969 -1.699 1 97.94 21 PHE B O 1
ATOM 775 N N . CYS B 1 22 ? -0.261 -13.383 -1.948 1 98 22 CYS B N 1
ATOM 776 C CA . CYS B 1 22 ? -1.005 -12.977 -0.763 1 98 22 CYS B CA 1
ATOM 777 C C . CYS B 1 22 ? -0.181 -13.188 0.501 1 98 22 CYS B C 1
ATOM 779 O O . CYS B 1 22 ? -0.113 -12.312 1.36 1 98 22 CYS B O 1
ATOM 781 N N . GLU B 1 23 ? 0.486 -14.375 0.519 1 97.56 23 GLU B N 1
ATOM 782 C CA . GLU B 1 23 ? 1.303 -14.711 1.681 1 97.56 23 GLU B CA 1
ATOM 783 C C . GLU B 1 23 ? 2.523 -13.797 1.779 1 97.56 23 GLU B C 1
ATOM 785 O O . GLU B 1 23 ? 2.865 -13.328 2.865 1 97.56 23 GLU B O 1
ATOM 790 N N . TYR B 1 24 ? 3.105 -13.484 0.746 1 95.81 24 TYR B N 1
ATOM 791 C CA . TYR B 1 24 ? 4.336 -12.703 0.707 1 95.81 24 TYR B CA 1
ATOM 792 C C . TYR B 1 24 ? 4.074 -11.258 1.129 1 95.81 24 TYR B C 1
ATOM 794 O O . TYR B 1 24 ? 4.84 -10.688 1.909 1 95.81 24 TYR B O 1
ATOM 802 N N . PHE B 1 25 ? 2.945 -10.719 0.677 1 96.69 25 PHE B N 1
ATOM 803 C CA . PHE B 1 25 ? 2.668 -9.312 0.917 1 96.69 25 PHE B CA 1
ATOM 804 C C . PHE B 1 25 ? 1.708 -9.141 2.088 1 96.69 25 PHE B C 1
ATOM 806 O O . PHE B 1 25 ? 1.432 -8.016 2.512 1 96.69 25 PHE B O 1
ATOM 813 N N . GLY B 1 26 ? 1.245 -10.297 2.564 1 97.38 26 GLY B N 1
ATOM 814 C CA . GLY B 1 26 ? 0.323 -10.25 3.688 1 97.38 26 GLY B CA 1
ATOM 815 C C . GLY B 1 26 ? -1.037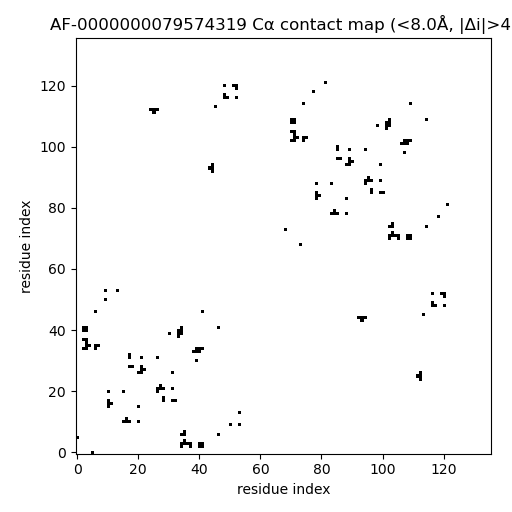 -9.688 3.316 1 97.38 26 GLY B C 1
ATOM 816 O O . GLY B 1 26 ? -1.67 -9 4.121 1 97.38 26 GLY B O 1
ATOM 817 N N . ILE B 1 27 ? -1.478 -9.875 2.145 1 97.88 27 ILE B N 1
ATOM 818 C CA . ILE B 1 27 ? -2.777 -9.422 1.657 1 97.88 27 ILE B CA 1
ATOM 819 C C . ILE B 1 27 ? -3.77 -10.586 1.688 1 97.88 27 ILE B C 1
ATOM 821 O O . ILE B 1 27 ? -3.445 -11.695 1.268 1 97.88 27 ILE B O 1
ATOM 825 N N . PRO B 1 28 ? -4.949 -10.312 2.223 1 98 28 PRO B N 1
ATOM 826 C CA . PRO B 1 28 ? -5.93 -11.398 2.234 1 98 28 PRO B CA 1
ATOM 827 C C . PRO B 1 28 ? -6.219 -11.945 0.84 1 98 28 PRO B C 1
ATOM 829 O O . PRO B 1 28 ? -6.332 -11.18 -0.119 1 98 28 PRO B O 1
ATOM 832 N N . TYR B 1 29 ? -6.352 -13.273 0.789 1 98 29 TYR B N 1
ATOM 833 C CA . TYR B 1 29 ? -6.598 -13.969 -0.472 1 98 29 TYR B CA 1
ATOM 834 C C . TYR B 1 29 ? -7.824 -13.398 -1.175 1 98 29 TYR B C 1
ATOM 836 O O . TYR B 1 29 ? -7.793 -13.141 -2.381 1 98 29 TYR B O 1
ATOM 844 N N . ARG B 1 30 ? -8.836 -13.109 -0.437 1 98 30 ARG B N 1
ATOM 845 C CA . ARG B 1 30 ? -10.078 -12.586 -0.986 1 98 30 ARG B CA 1
ATOM 846 C C . ARG B 1 30 ? -9.875 -11.203 -1.592 1 98 30 ARG B C 1
ATOM 848 O O . ARG B 1 30 ? -10.438 -10.883 -2.641 1 98 30 ARG B O 1
ATOM 855 N N . THR B 1 31 ? -9.047 -10.445 -0.98 1 97.88 31 THR B N 1
ATOM 856 C CA . THR B 1 31 ? -8.789 -9.086 -1.438 1 97.88 31 THR B CA 1
ATOM 857 C C . THR B 1 31 ? -8.125 -9.094 -2.812 1 97.88 31 THR B C 1
ATOM 859 O O . THR B 1 31 ? -8.594 -8.43 -3.738 1 97.88 31 THR B O 1
ATOM 862 N N . VAL B 1 32 ? -7.152 -9.922 -2.961 1 97.75 32 VAL B N 1
ATOM 863 C CA . VAL B 1 32 ? -6.445 -10.023 -4.234 1 97.75 32 VAL B CA 1
ATOM 864 C C . VAL B 1 32 ? -7.375 -10.609 -5.297 1 97.75 32 VAL B C 1
ATOM 866 O O . VAL B 1 32 ? -7.438 -10.109 -6.422 1 97.75 32 VAL B O 1
ATOM 869 N N . THR B 1 33 ? -8.07 -11.625 -4.891 1 97.69 33 THR B N 1
ATOM 870 C CA . THR B 1 33 ? -9 -12.281 -5.805 1 97.69 33 THR B CA 1
ATOM 871 C C . THR B 1 33 ? -10.039 -11.289 -6.312 1 97.69 33 THR B C 1
ATOM 873 O O . THR B 1 33 ? -10.297 -11.211 -7.516 1 97.69 33 THR B O 1
ATOM 876 N N . GLU B 1 34 ? -10.594 -10.508 -5.414 1 97.94 34 GLU B N 1
ATOM 877 C CA . GLU B 1 34 ? -11.625 -9.539 -5.773 1 97.94 34 GLU B CA 1
ATOM 878 C C . GLU B 1 34 ? -11.047 -8.406 -6.621 1 97.94 34 GLU B C 1
ATOM 880 O O . GLU B 1 34 ? -11.719 -7.891 -7.52 1 97.94 34 GLU B O 1
ATOM 885 N N . TRP B 1 35 ? -9.797 -8.047 -6.324 1 97.5 35 TRP B N 1
ATOM 886 C CA . TRP B 1 35 ? -9.125 -7.051 -7.16 1 97.5 35 TRP B CA 1
ATOM 887 C C . TRP B 1 35 ? -8.961 -7.559 -8.586 1 97.5 35 TRP B C 1
ATOM 889 O O . TRP B 1 35 ? -9.32 -6.867 -9.547 1 97.5 35 TRP B O 1
ATOM 899 N N . GLU B 1 36 ? -8.57 -8.812 -8.719 1 97.06 36 GLU B N 1
ATOM 900 C CA . GLU B 1 36 ? -8.273 -9.383 -10.031 1 97.06 36 GLU B CA 1
ATOM 901 C C . GLU B 1 36 ? -9.555 -9.672 -10.812 1 97.06 36 GLU B C 1
ATOM 903 O O . GLU B 1 36 ? -9.555 -9.68 -12.039 1 97.06 36 GLU B O 1
ATOM 908 N N . ARG B 1 37 ? -10.602 -9.883 -10.086 1 95.81 37 ARG B N 1
ATOM 909 C CA . ARG B 1 37 ? -11.891 -10.164 -10.703 1 95.81 37 ARG B CA 1
ATOM 910 C C . ARG B 1 37 ? -12.625 -8.875 -11.062 1 95.81 37 ARG B C 1
ATOM 912 O O . ARG B 1 37 ? -13.578 -8.898 -11.836 1 95.81 37 ARG B O 1
ATOM 919 N N . GLY B 1 38 ? -12.211 -7.855 -10.453 1 95.69 38 GLY B N 1
ATOM 920 C CA . GLY B 1 38 ? -12.852 -6.574 -10.711 1 95.69 38 GLY B CA 1
ATOM 921 C C . GLY B 1 38 ? -14.055 -6.316 -9.82 1 95.69 38 GLY B C 1
ATOM 922 O O . GLY B 1 38 ? -14.781 -5.34 -10.016 1 95.69 38 GLY B O 1
ATOM 923 N N . THR B 1 39 ? -14.328 -7.121 -8.828 1 96.31 39 THR B N 1
ATOM 924 C CA . THR B 1 39 ? -15.469 -6.969 -7.941 1 96.31 39 THR B CA 1
ATOM 925 C C . THR B 1 39 ? -15.156 -5.992 -6.812 1 96.31 39 THR B C 1
ATOM 927 O O . THR B 1 39 ? -16.062 -5.516 -6.129 1 96.31 39 THR B O 1
ATOM 930 N N . ARG B 1 40 ? -13.875 -5.719 -6.559 1 95.56 40 ARG B N 1
ATOM 931 C CA . ARG B 1 40 ? -13.375 -4.695 -5.648 1 95.56 40 ARG B CA 1
ATOM 932 C C . ARG B 1 40 ? -12.32 -3.828 -6.328 1 95.56 40 ARG B C 1
ATOM 934 O O . ARG B 1 40 ? -11.398 -4.348 -6.965 1 95.56 40 ARG B O 1
ATOM 941 N N . LYS B 1 41 ? -12.516 -2.564 -6.188 1 94.44 41 LYS B N 1
ATOM 942 C CA . LYS B 1 41 ? -11.539 -1.677 -6.809 1 94.44 41 LYS B CA 1
ATOM 943 C C . LYS B 1 41 ? -10.328 -1.47 -5.906 1 94.44 41 LYS B C 1
ATOM 945 O O . LYS B 1 41 ? -10.477 -1.144 -4.727 1 94.44 41 LYS B O 1
ATOM 950 N N . MET B 1 42 ? -9.234 -1.743 -6.445 1 95.44 42 MET B N 1
ATOM 951 C CA . MET B 1 42 ? -8.008 -1.425 -5.727 1 95.44 42 MET B CA 1
ATOM 952 C C . MET B 1 42 ? -7.754 0.079 -5.723 1 95.44 42 MET B C 1
ATOM 954 O O . MET B 1 42 ? -7.762 0.719 -6.773 1 95.44 42 MET B O 1
ATOM 958 N N . PRO B 1 43 ? -7.559 0.62 -4.551 1 95.56 43 PRO B N 1
ATOM 959 C CA . PRO B 1 43 ? -7.223 2.045 -4.531 1 95.56 43 PRO B CA 1
ATOM 960 C C . PRO B 1 43 ? -5.918 2.352 -5.266 1 95.56 43 PRO B C 1
ATOM 962 O O . PRO B 1 43 ? -4.961 1.575 -5.188 1 95.56 43 PRO B O 1
ATOM 965 N N . ASP B 1 44 ? -5.883 3.471 -5.895 1 95.5 44 ASP B N 1
ATOM 966 C CA . ASP B 1 44 ? -4.719 3.855 -6.688 1 95.5 44 ASP B CA 1
ATOM 967 C C . ASP B 1 44 ? -3.457 3.896 -5.828 1 95.5 44 ASP B C 1
ATOM 969 O O . ASP B 1 44 ? -2.383 3.492 -6.277 1 95.5 44 ASP B O 1
ATOM 973 N N . TYR B 1 45 ? -3.6 4.414 -4.641 1 96.94 45 TYR B N 1
ATOM 974 C CA . TYR B 1 45 ? -2.422 4.543 -3.791 1 96.94 45 TYR B CA 1
ATOM 975 C C . TYR B 1 45 ? -1.894 3.174 -3.379 1 96.94 45 TYR B C 1
ATOM 977 O O . TYR B 1 45 ? -0.683 2.988 -3.23 1 96.94 45 TYR B O 1
ATOM 985 N N . VAL B 1 46 ? -2.809 2.213 -3.162 1 97.19 46 VAL B N 1
ATOM 986 C CA . VAL B 1 46 ? -2.383 0.858 -2.828 1 97.19 46 VAL B CA 1
ATOM 987 C C . VAL B 1 46 ? -1.623 0.25 -4.004 1 97.19 46 VAL B C 1
ATOM 989 O O . VAL B 1 46 ? -0.583 -0.385 -3.818 1 97.19 46 VAL B O 1
ATOM 992 N N . PHE B 1 47 ? -2.125 0.487 -5.164 1 97.12 47 PHE B N 1
ATOM 993 C CA . PHE B 1 47 ? -1.46 0.025 -6.375 1 97.12 47 PHE B CA 1
ATOM 994 C C . PHE B 1 47 ? -0.049 0.593 -6.469 1 97.12 47 PHE B C 1
ATOM 996 O O . PHE B 1 47 ? 0.906 -0.142 -6.73 1 97.12 47 PHE B O 1
ATOM 1003 N N . ARG B 1 48 ? 0.084 1.808 -6.23 1 96.5 48 ARG B N 1
ATOM 1004 C CA . ARG B 1 48 ? 1.381 2.469 -6.332 1 96.5 48 ARG B CA 1
ATOM 1005 C C . ARG B 1 48 ? 2.352 1.938 -5.281 1 96.5 48 ARG B C 1
ATOM 1007 O O . ARG B 1 48 ? 3.533 1.731 -5.57 1 96.5 48 ARG B O 1
ATOM 1014 N N . LEU B 1 49 ? 1.815 1.767 -4.09 1 97.19 49 LEU B N 1
ATOM 1015 C CA . LEU B 1 49 ? 2.654 1.261 -3.01 1 97.19 49 LEU B CA 1
ATOM 1016 C C . LEU B 1 49 ? 3.143 -0.151 -3.318 1 97.19 49 LEU B C 1
ATOM 1018 O O . LEU B 1 49 ? 4.32 -0.462 -3.117 1 97.19 49 LEU B O 1
ATOM 1022 N N . LEU B 1 50 ? 2.23 -0.964 -3.773 1 96.94 50 LEU B N 1
ATOM 1023 C CA . LEU B 1 50 ? 2.561 -2.346 -4.105 1 96.94 50 LEU B CA 1
ATOM 1024 C C . LEU B 1 50 ? 3.561 -2.402 -5.258 1 96.94 50 LEU B C 1
ATOM 1026 O O . LEU B 1 50 ? 4.531 -3.162 -5.207 1 96.94 50 LEU B O 1
ATOM 1030 N N . ALA B 1 51 ? 3.293 -1.641 -6.289 1 96.56 51 ALA B N 1
ATOM 1031 C CA . ALA B 1 51 ? 4.18 -1.582 -7.449 1 96.56 51 ALA B CA 1
ATOM 1032 C C . ALA B 1 51 ? 5.594 -1.172 -7.039 1 96.56 51 ALA B C 1
ATOM 1034 O O . ALA B 1 51 ? 6.574 -1.746 -7.516 1 96.56 51 ALA B O 1
ATOM 1035 N N . TYR B 1 52 ? 5.688 -0.223 -6.207 1 96.06 52 TYR B N 1
ATOM 1036 C CA . TYR B 1 52 ? 6.98 0.238 -5.711 1 96.06 52 TYR B CA 1
ATOM 1037 C C . TYR B 1 52 ? 7.711 -0.878 -4.973 1 96.06 52 TYR B C 1
ATOM 1039 O O . TYR B 1 52 ? 8.906 -1.1 -5.195 1 96.06 52 TYR B O 1
ATOM 1047 N N . ARG B 1 53 ? 6.977 -1.49 -4.066 1 95.75 53 ARG B N 1
ATOM 1048 C CA . ARG B 1 53 ? 7.551 -2.576 -3.281 1 95.75 53 ARG B CA 1
ATOM 1049 C C . ARG B 1 53 ? 8.117 -3.668 -4.188 1 95.75 53 ARG B C 1
ATOM 1051 O O . ARG B 1 53 ? 9.219 -4.164 -3.955 1 95.75 53 ARG B O 1
ATOM 1058 N N . ILE B 1 54 ? 7.379 -3.988 -5.18 1 95.69 54 ILE B N 1
ATOM 1059 C CA . ILE B 1 54 ? 7.77 -5.047 -6.105 1 95.69 54 ILE B CA 1
ATOM 1060 C C . ILE B 1 54 ? 8.992 -4.605 -6.914 1 95.69 54 ILE B C 1
ATOM 1062 O O . ILE B 1 54 ? 9.922 -5.387 -7.121 1 95.69 54 ILE B O 1
ATOM 1066 N N . LYS B 1 55 ? 8.969 -3.387 -7.316 1 94.38 55 LYS B N 1
ATOM 1067 C CA . LYS B 1 55 ? 10.102 -2.84 -8.062 1 94.38 55 LYS B CA 1
ATOM 1068 C C . LYS B 1 55 ? 11.383 -2.879 -7.227 1 94.38 55 LYS B C 1
ATOM 1070 O O . LYS B 1 55 ? 12.445 -3.252 -7.727 1 94.38 55 LYS B O 1
ATOM 1075 N N . MET B 1 56 ? 11.273 -2.523 -5.98 1 92.81 56 MET B N 1
ATOM 1076 C CA . MET B 1 56 ? 12.422 -2.498 -5.082 1 92.81 56 MET B CA 1
ATOM 1077 C C . MET B 1 56 ? 12.961 -3.906 -4.848 1 92.81 56 MET B C 1
ATOM 1079 O O . MET B 1 56 ? 14.172 -4.105 -4.77 1 92.81 56 MET B O 1
ATOM 1083 N N . GLU B 1 57 ? 12.062 -4.84 -4.746 1 89.69 57 GLU B N 1
ATOM 1084 C CA . GLU B 1 57 ? 12.461 -6.23 -4.547 1 89.69 57 GLU B CA 1
ATOM 1085 C C . GLU B 1 57 ? 13.203 -6.773 -5.77 1 89.69 57 GLU B C 1
ATOM 1087 O O . GLU B 1 57 ? 14.18 -7.504 -5.633 1 89.69 57 GLU B O 1
ATOM 1092 N N . ASN B 1 58 ? 12.68 -6.422 -6.918 1 89.5 58 ASN B N 1
ATOM 1093 C CA . ASN B 1 58 ? 13.32 -6.859 -8.148 1 89.5 58 ASN B CA 1
ATOM 1094 C C . ASN B 1 58 ? 14.719 -6.258 -8.305 1 89.5 58 ASN B C 1
ATOM 1096 O O . ASN B 1 58 ? 15.633 -6.914 -8.812 1 89.5 58 ASN B O 1
ATOM 1100 N N . PHE B 1 59 ? 14.883 -5.125 -7.867 1 86.62 59 PHE B N 1
ATOM 1101 C CA . PHE B 1 59 ? 16.172 -4.441 -7.922 1 86.62 59 PHE B CA 1
ATOM 1102 C C . PHE B 1 59 ? 17.188 -5.113 -6.996 1 86.62 59 PHE B C 1
ATOM 1104 O O . PHE B 1 59 ? 18.344 -5.297 -7.367 1 86.62 59 PHE B O 1
ATOM 1111 N N . ALA B 1 60 ? 16.703 -5.41 -5.859 1 84.06 60 ALA B N 1
ATOM 1112 C CA . ALA B 1 60 ? 17.578 -6.031 -4.859 1 84.06 60 ALA B CA 1
ATOM 1113 C C . ALA B 1 60 ? 18.016 -7.422 -5.309 1 84.06 60 ALA B C 1
ATOM 1115 O O . ALA B 1 6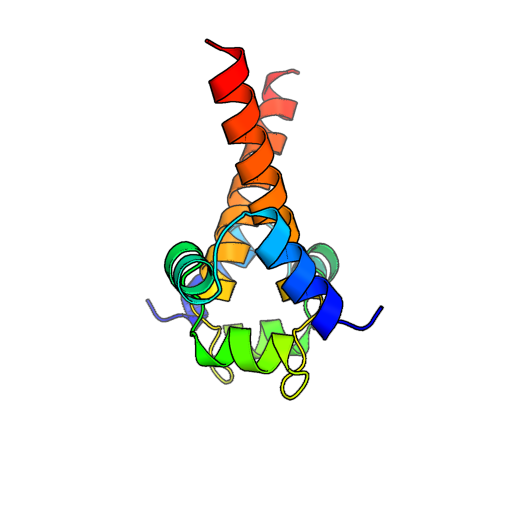0 ? 19.156 -7.824 -5.066 1 84.06 60 ALA B O 1
ATOM 1116 N N . GLU B 1 61 ? 17.078 -8.133 -5.891 1 79.62 61 GLU B N 1
ATOM 1117 C CA . GLU B 1 61 ? 17.375 -9.484 -6.363 1 79.62 61 GLU B CA 1
ATOM 1118 C C . GLU B 1 61 ? 18.375 -9.453 -7.516 1 79.62 61 GLU B C 1
ATOM 1120 O O . GLU B 1 61 ? 19.25 -10.32 -7.602 1 79.62 61 GLU B O 1
ATOM 1125 N N . LYS B 1 62 ? 18.219 -8.516 -8.406 1 81.69 62 LYS B N 1
ATOM 1126 C CA . LYS B 1 62 ? 19.156 -8.383 -9.523 1 81.69 62 LYS B CA 1
ATOM 1127 C C . LYS B 1 62 ? 20.562 -8.062 -9.023 1 81.69 62 LYS B C 1
ATOM 1129 O O . LYS B 1 62 ? 21.547 -8.523 -9.594 1 81.69 62 LYS B O 1
ATOM 1134 N N . GLU B 1 63 ? 20.656 -7.305 -8 1 73.75 63 GLU B N 1
ATOM 1135 C CA . GLU B 1 63 ? 21.953 -6.949 -7.441 1 73.75 63 GLU B CA 1
ATOM 1136 C C . GLU B 1 63 ? 22.625 -8.156 -6.801 1 73.75 63 GLU B C 1
ATOM 1138 O O . GLU B 1 63 ? 23.859 -8.289 -6.852 1 73.75 63 GLU B O 1
ATOM 1143 N N . GLU B 1 64 ? 21.75 -8.961 -6.289 1 71.94 64 GLU B N 1
ATOM 1144 C CA . GLU B 1 64 ? 22.297 -10.164 -5.664 1 71.94 64 GLU B CA 1
ATOM 1145 C C . GLU B 1 64 ? 22.828 -11.141 -6.715 1 71.94 64 GLU B C 1
ATOM 1147 O O . GLU B 1 64 ? 23.797 -11.867 -6.469 1 71.94 64 GLU B O 1
ATOM 1152 N N . VAL B 1 65 ? 22.219 -11.148 -7.785 1 68 65 VAL B N 1
ATOM 1153 C CA .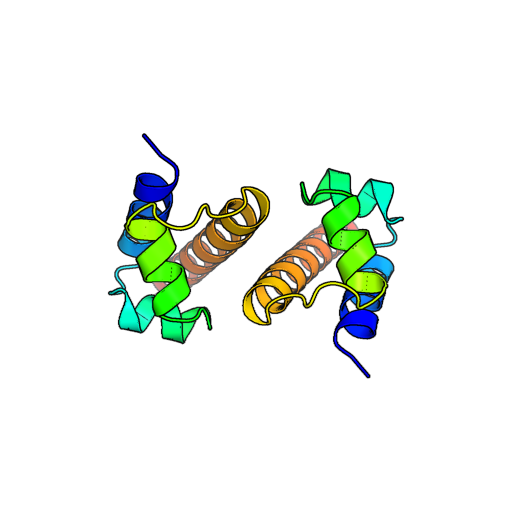 VAL B 1 65 ? 22.625 -12.062 -8.836 1 68 65 VAL B CA 1
ATOM 1154 C C . VAL B 1 65 ? 23.891 -11.539 -9.516 1 68 65 VAL B C 1
ATOM 1156 O O . VAL B 1 65 ? 24.703 -12.312 -10.016 1 68 65 VAL B O 1
ATOM 1159 N N . ASP B 1 66 ? 23.938 -10.203 -9.648 1 67.88 66 ASP B N 1
ATOM 1160 C CA . ASP B 1 66 ? 25.125 -9.648 -10.297 1 67.88 66 ASP B CA 1
ATOM 1161 C C . ASP B 1 66 ? 26.359 -9.82 -9.422 1 67.88 66 ASP B C 1
ATOM 1163 O O . ASP B 1 66 ? 27.484 -9.805 -9.922 1 67.88 66 ASP B O 1
ATOM 1167 N N . GLU B 1 67 ? 26.125 -9.859 -8.211 1 57.44 67 GLU B N 1
ATOM 1168 C CA . GLU B 1 67 ? 27.312 -10.078 -7.387 1 57.44 67 GLU B CA 1
ATOM 1169 C C . GLU B 1 67 ? 27.797 -11.523 -7.5 1 57.44 67 GLU B C 1
ATOM 1171 O O . GLU B 1 67 ? 28.859 -11.867 -6.98 1 57.44 67 GLU B O 1
ATOM 1176 N N . GLU B 1 68 ? 27.078 -12.43 -8.023 1 48 68 GLU B N 1
ATOM 1177 C CA . GLU B 1 68 ? 27.734 -13.711 -8.266 1 48 68 GLU B CA 1
ATOM 1178 C C . GLU B 1 68 ? 28.484 -13.703 -9.586 1 48 68 GLU B C 1
ATOM 1180 O O . GLU B 1 68 ? 28.078 -13.047 -10.539 1 48 68 GLU B O 1
#

Foldseek 3Di:
DDQLVLLVVLCVVLVDDLVRSCVVVVNDSVVNVCSNVVVDPDDPVNSVVSSVVSVVVVVVVVVVVVVD/DDQLVLLVVLCVVLVDDLVRSCVVVVNDSVVNVCSNVVVDPDDPVNSVVSSVVSVVVVVVVVVVVVVD

Radius of gyration: 16.22 Å; Cα contacts (8 Å, |Δi|>4): 104; chains: 2; bounding box: 43×35×40 Å

Nearest PDB structures (foldseek):
  7t8i-assembly1_B  TM=8.132E-01  e=2.041E-01  Bacillus subtilis
  5j9i-assembly2_C  TM=8.072E-01  e=1.811E-01  Vibrio cholerae
  1b0n-assembly1_A  TM=7.762E-01  e=1.191E-01  Bacillus subtilis
  3eus-assembly1_A  TM=8.125E-01  e=2.923E-01  Ruegeria pomeroyi
  3eus-assembly1_B  TM=7.359E-01  e=5.317E-01  Ruegeria pomeroyi